Protein AF-A0AAD8GXB0-F1 (afdb_monomer)

Sequence (142 aa):
MDYQAPPTPALTQIESSLTPPTNSERTMQNSINLSLEESSQRVLLLSIIRQFYGILMAFPGATLDQSEFIMHVPDKSESRDYFNSVRLQSKQRRIIDELSNMEKDYPEHMESLELAKSYVEQGTNREDVLSIVESVWRSCKV

Foldseek 3Di:
DDDDDDDDPPPPPPPPPPPPQDPVSVVVVVVVVVVVVLVVVLVVLLVLLVVLLVLCVVCVPQDLDPPPPDDDPDDPVVVVSVVSNVSNNVSLVVNLVSLVVLCVVPVVLNVLSVVLNVCSSVSHDSVSNNVSSVVSVVVPPD

Secondary structure (DSSP, 8-state):
----PPPPPP---------PPPHHHHHHHHHHHHHHHHHHHHHHHHHHHHHHHHHHHH-TT----TT--------HHHHHHHHHHHHHHHHHHHHHHHHHHHHHH-GGGHHHHHHHHHHHHHT--HHHHHHHHHHHHHHT--

Mean predicted aligned error: 13.94 Å

Solvent-accessible surface area (backbone atoms only — not comparable to full-atom values): 8538 Å² total; per-residue (Å²): 138,82,85,79,76,80,82,78,79,78,78,77,76,77,75,72,75,83,66,74,72,49,74,66,54,50,52,53,52,50,54,52,50,51,54,50,50,53,53,49,51,52,56,48,50,58,50,49,53,52,52,41,54,51,48,48,72,76,36,83,79,61,60,81,67,80,80,78,77,70,93,64,91,55,59,83,70,52,43,52,55,50,54,48,26,55,53,42,48,55,41,48,51,50,51,44,53,53,43,55,48,48,34,71,78,39,59,95,45,33,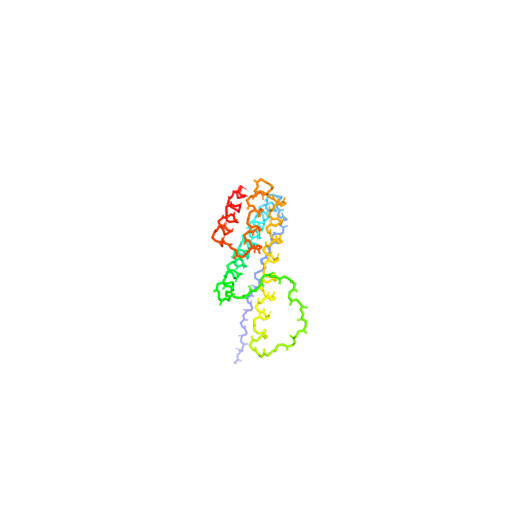71,58,42,51,53,34,40,53,29,55,72,70,72,43,64,64,67,56,37,52,49,48,56,53,47,53,61,57,71,69,69,122

Structure (mmCIF, N/CA/C/O backbone):
data_AF-A0AAD8GXB0-F1
#
_entry.id   AF-A0AAD8GXB0-F1
#
loop_
_atom_site.group_PDB
_atom_site.id
_atom_site.type_symbol
_atom_site.label_atom_id
_atom_site.label_alt_id
_atom_site.label_comp_id
_atom_site.label_asym_id
_atom_site.label_entity_id
_atom_site.label_seq_id
_atom_site.pdbx_PDB_ins_code
_atom_site.Cartn_x
_atom_site.Cartn_y
_atom_site.Cartn_z
_atom_site.occupancy
_atom_site.B_iso_or_equiv
_atom_site.auth_seq_id
_atom_site.auth_comp_id
_atom_site.auth_asym_id
_atom_site.auth_atom_id
_atom_site.pdbx_PDB_model_num
ATOM 1 N N . MET A 1 1 ? -30.562 -69.465 -17.762 1.00 47.97 1 MET A N 1
ATOM 2 C CA . MET A 1 1 ? -30.575 -68.076 -17.241 1.00 47.97 1 MET A CA 1
ATOM 3 C C . MET A 1 1 ? -29.116 -67.697 -17.104 1.00 47.97 1 MET A C 1
ATOM 5 O O . MET A 1 1 ? -28.538 -67.802 -16.029 1.00 47.97 1 MET A O 1
ATOM 9 N N . ASP A 1 2 ? -28.505 -67.407 -18.244 1.00 42.34 2 ASP A N 1
ATOM 10 C CA . ASP A 1 2 ? -27.069 -67.226 -18.394 1.00 42.34 2 ASP A CA 1
ATOM 11 C C . ASP A 1 2 ? -26.758 -65.745 -18.190 1.00 42.34 2 ASP A C 1
ATOM 13 O O . ASP A 1 2 ? -27.140 -64.896 -18.995 1.00 42.34 2 ASP A O 1
ATOM 17 N N . TYR A 1 3 ? -26.138 -65.422 -17.055 1.00 52.12 3 TYR A N 1
ATOM 18 C CA . TYR A 1 3 ? -25.704 -64.065 -16.741 1.00 52.12 3 TYR A CA 1
ATOM 19 C C . TYR A 1 3 ? -24.408 -63.765 -17.497 1.00 52.12 3 TYR A C 1
ATOM 21 O O . TYR A 1 3 ? -23.320 -64.166 -17.088 1.00 52.12 3 TYR A O 1
ATOM 29 N N . GLN A 1 4 ? -24.535 -63.053 -18.613 1.00 44.31 4 GLN A N 1
ATOM 30 C CA . GLN A 1 4 ? -23.412 -62.509 -19.365 1.00 44.31 4 GLN A CA 1
ATOM 31 C C . GLN A 1 4 ? -22.982 -61.182 -18.724 1.00 44.31 4 GLN A C 1
ATOM 33 O O . GLN A 1 4 ? -23.720 -60.198 -18.753 1.00 44.31 4 GLN A O 1
ATOM 38 N N . ALA A 1 5 ? -21.804 -61.167 -18.096 1.00 56.66 5 ALA A N 1
ATOM 39 C CA . ALA A 1 5 ? -21.200 -59.945 -17.573 1.00 56.66 5 ALA A CA 1
ATOM 40 C C . ALA A 1 5 ? -20.797 -59.014 -18.738 1.00 56.66 5 ALA A C 1
ATOM 42 O O . ALA A 1 5 ? -20.296 -59.504 -19.755 1.00 56.66 5 ALA A O 1
ATOM 43 N N . PRO A 1 6 ? -21.009 -57.690 -18.629 1.00 60.62 6 PRO A N 1
ATOM 44 C CA . PRO A 1 6 ? -20.634 -56.756 -19.684 1.00 60.62 6 PRO A CA 1
ATOM 45 C C . PRO A 1 6 ? -19.103 -56.686 -19.840 1.00 60.62 6 PRO A C 1
ATOM 47 O O . PRO A 1 6 ? -18.387 -56.756 -18.838 1.00 60.62 6 PRO A O 1
ATOM 50 N N . PRO A 1 7 ? -18.581 -56.530 -21.071 1.00 55.03 7 PRO A N 1
ATOM 51 C CA . PRO A 1 7 ? -17.151 -56.383 -21.296 1.00 55.03 7 PRO A CA 1
ATOM 52 C C . PRO A 1 7 ? -16.655 -55.070 -20.682 1.00 55.03 7 PRO A C 1
ATOM 54 O O . PRO A 1 7 ? -17.183 -53.992 -20.958 1.00 55.03 7 PRO A O 1
ATOM 57 N N . THR A 1 8 ? -15.627 -55.175 -19.844 1.00 53.34 8 THR A N 1
ATOM 58 C CA . THR A 1 8 ? -14.886 -54.047 -19.278 1.00 53.34 8 THR A CA 1
ATOM 59 C C . THR A 1 8 ? -14.374 -53.160 -20.419 1.00 53.34 8 THR A C 1
ATOM 61 O O . THR A 1 8 ? -13.694 -53.679 -21.308 1.00 53.34 8 THR A O 1
ATOM 64 N N . PRO A 1 9 ? -14.659 -51.845 -20.443 1.00 46.66 9 PRO A N 1
ATOM 65 C CA . PRO A 1 9 ? -14.035 -50.967 -21.419 1.00 46.66 9 PRO A CA 1
ATOM 66 C C . PRO A 1 9 ? -12.526 -50.976 -21.170 1.00 46.66 9 PRO A C 1
ATOM 68 O O . PRO A 1 9 ? -12.066 -50.732 -20.052 1.00 46.66 9 PRO A O 1
ATOM 71 N N . ALA A 1 10 ? -11.768 -51.306 -22.215 1.00 47.75 10 ALA A N 1
ATOM 72 C CA . ALA A 1 10 ? -10.324 -51.177 -22.218 1.00 47.75 10 ALA A CA 1
ATOM 73 C C . ALA A 1 10 ? -9.977 -49.743 -21.803 1.00 47.75 10 ALA A C 1
ATOM 75 O O . ALA A 1 10 ? -10.386 -48.786 -22.459 1.00 47.75 10 ALA A O 1
ATOM 76 N N . LEU A 1 11 ? -9.259 -49.609 -20.687 1.00 42.06 11 LEU A N 1
ATOM 77 C CA . LEU A 1 11 ? -8.556 -48.389 -20.322 1.00 42.06 11 LEU A CA 1
ATOM 78 C C . LEU A 1 11 ? -7.687 -48.012 -21.517 1.00 42.06 11 LEU A C 1
ATOM 80 O O . LEU A 1 11 ? -6.660 -48.642 -21.766 1.00 42.06 11 LEU A O 1
ATOM 84 N N . THR A 1 12 ? -8.132 -47.013 -22.274 1.00 42.28 12 THR A N 1
ATOM 85 C CA . THR A 1 12 ? -7.315 -46.317 -23.253 1.00 42.28 12 THR A CA 1
ATOM 86 C C . THR A 1 12 ? -6.102 -45.811 -22.487 1.00 42.28 12 THR A C 1
ATOM 88 O O . THR A 1 12 ? -6.192 -44.837 -21.739 1.00 42.28 12 THR A O 1
ATOM 91 N N . GLN A 1 13 ? -4.984 -46.529 -22.597 1.00 42.91 13 GLN A N 1
ATOM 92 C CA . GLN A 1 13 ? -3.691 -46.004 -22.211 1.00 42.91 13 GLN A CA 1
ATOM 93 C C . GLN A 1 13 ? -3.472 -44.789 -23.100 1.00 42.91 13 GLN A C 1
ATOM 95 O O . GLN A 1 13 ? -3.118 -44.899 -24.270 1.00 42.91 13 GLN A O 1
ATOM 100 N N . ILE A 1 14 ? -3.754 -43.615 -22.545 1.00 47.19 14 ILE A N 1
ATOM 101 C CA . ILE A 1 14 ? -3.140 -42.388 -23.008 1.00 47.19 14 ILE A CA 1
ATOM 102 C C . ILE A 1 14 ? -1.671 -42.582 -22.645 1.00 47.19 14 ILE A C 1
ATOM 104 O O . ILE A 1 14 ? -1.243 -42.281 -21.532 1.00 47.19 14 ILE A O 1
ATOM 108 N N . GLU A 1 15 ? -0.921 -43.199 -23.555 1.00 38.62 15 GLU A N 1
ATOM 109 C CA . GLU A 1 15 ? 0.519 -43.044 -23.608 1.00 38.62 15 GLU A CA 1
ATOM 110 C C . GLU A 1 15 ? 0.757 -41.548 -23.804 1.00 38.62 15 GLU A C 1
ATOM 112 O O . GLU A 1 15 ? 0.779 -41.019 -24.915 1.00 38.62 15 GLU A O 1
ATOM 117 N N . SER A 1 16 ? 0.852 -40.840 -22.680 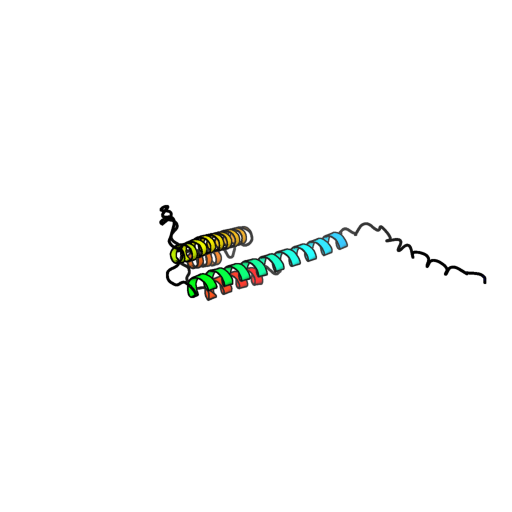1.00 41.44 16 SER A N 1
ATOM 118 C CA . SER A 1 16 ? 1.516 -39.555 -22.607 1.00 41.44 16 SER A CA 1
ATOM 119 C C . SER A 1 16 ? 2.923 -39.793 -23.120 1.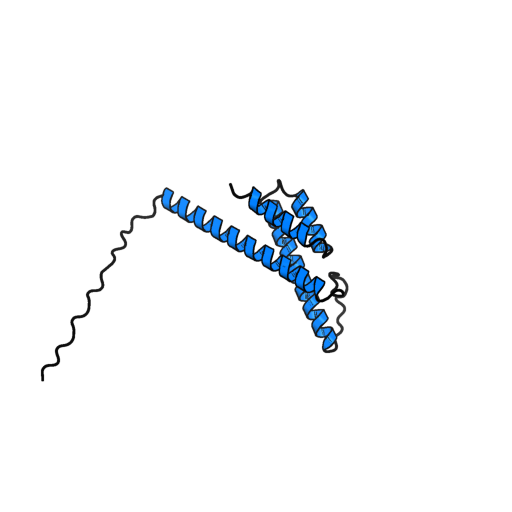00 41.44 16 SER A C 1
ATOM 121 O O . SER A 1 16 ? 3.792 -40.275 -22.395 1.00 41.44 16 SER A O 1
ATOM 123 N N . SER A 1 17 ? 3.105 -39.513 -24.406 1.00 39.28 17 SER A N 1
ATOM 124 C CA . SER A 1 17 ? 4.392 -39.382 -25.059 1.00 39.28 17 SER A CA 1
ATOM 125 C C . SER A 1 17 ? 5.246 -38.467 -24.183 1.00 39.28 17 SER A C 1
ATOM 127 O O . SER A 1 17 ? 5.048 -37.254 -24.151 1.00 39.28 17 SER A O 1
ATOM 129 N N . LEU A 1 18 ? 6.146 -39.068 -23.399 1.00 48.12 18 LEU A N 1
ATOM 130 C CA . LEU A 1 18 ? 7.158 -38.390 -22.595 1.00 48.12 18 LEU A CA 1
ATOM 131 C C . LEU A 1 18 ? 8.208 -37.803 -23.544 1.00 48.12 18 LEU A C 1
ATOM 133 O O . LEU A 1 18 ? 9.354 -38.241 -23.595 1.00 48.12 18 LEU A O 1
ATOM 137 N N . THR A 1 19 ? 7.822 -36.797 -24.320 1.00 53.62 19 THR A N 1
ATOM 138 C CA . THR A 1 19 ? 8.789 -35.821 -24.806 1.00 53.62 19 THR A CA 1
ATOM 139 C C . THR A 1 19 ? 9.006 -34.836 -23.662 1.00 53.62 19 THR A C 1
ATOM 141 O O . THR A 1 19 ? 8.048 -34.168 -23.263 1.00 53.62 19 THR A O 1
ATOM 144 N N . PRO A 1 20 ? 10.213 -34.764 -23.066 1.00 52.88 20 PRO A N 1
ATOM 145 C CA . PRO A 1 20 ? 10.499 -33.726 -22.089 1.00 52.88 20 PRO A CA 1
ATOM 146 C C . PRO A 1 20 ? 10.213 -32.373 -22.749 1.00 52.88 20 PRO A C 1
ATOM 148 O O . PRO A 1 20 ? 10.610 -32.195 -23.905 1.00 52.88 20 PRO A O 1
ATOM 151 N N . PRO A 1 21 ? 9.526 -31.445 -22.056 1.00 50.31 21 PRO A N 1
ATOM 152 C CA . PRO A 1 21 ? 9.225 -30.143 -22.622 1.00 50.31 21 PRO A CA 1
ATOM 153 C C . PRO A 1 21 ? 10.532 -29.535 -23.113 1.00 50.31 21 PRO A C 1
ATOM 155 O O . PRO A 1 21 ? 11.530 -29.475 -22.381 1.00 50.31 21 PRO A O 1
ATOM 158 N N . THR A 1 22 ? 10.536 -29.154 -24.383 1.00 57.91 22 THR A N 1
ATOM 159 C CA . THR A 1 22 ? 11.659 -28.456 -25.000 1.00 57.91 22 THR A CA 1
ATOM 160 C C . THR A 1 22 ? 11.983 -27.213 -24.170 1.00 57.91 22 THR A C 1
ATOM 162 O O . THR A 1 22 ? 11.120 -26.672 -23.474 1.00 57.91 22 THR A O 1
ATOM 165 N N . ASN A 1 23 ? 13.228 -26.724 -24.212 1.00 55.50 23 ASN A N 1
ATOM 166 C CA . ASN A 1 23 ? 13.597 -25.515 -23.460 1.00 55.50 23 ASN A CA 1
ATOM 167 C C . ASN A 1 23 ? 12.632 -24.342 -23.732 1.00 55.50 23 ASN A C 1
ATOM 169 O O . ASN A 1 23 ? 12.358 -23.569 -22.823 1.00 55.50 23 ASN A O 1
ATOM 173 N N . SER A 1 24 ? 12.051 -24.254 -24.934 1.00 51.97 24 SER A N 1
ATOM 174 C CA . SER A 1 24 ? 11.013 -23.273 -25.273 1.00 51.97 24 SER A CA 1
ATOM 175 C C . SER A 1 24 ? 9.687 -23.484 -24.532 1.00 51.97 24 SER A C 1
ATOM 177 O O . SER A 1 24 ? 9.120 -22.510 -24.044 1.00 51.97 24 SER A O 1
ATOM 179 N N . GLU A 1 25 ? 9.204 -24.721 -24.391 1.00 56.94 25 GLU A N 1
ATOM 180 C CA . GLU A 1 25 ? 7.984 -25.025 -23.623 1.00 56.94 25 GLU A CA 1
ATOM 181 C C . GLU A 1 25 ? 8.181 -24.776 -22.126 1.00 56.94 25 GLU A C 1
ATOM 183 O O . GLU A 1 25 ? 7.289 -24.243 -21.468 1.00 56.94 25 GLU A O 1
ATOM 188 N N . ARG A 1 26 ? 9.373 -25.078 -21.595 1.00 58.28 26 ARG A N 1
ATOM 189 C CA . ARG A 1 26 ? 9.722 -24.778 -20.199 1.00 58.28 26 ARG A CA 1
ATOM 190 C C . ARG A 1 26 ? 9.781 -23.266 -19.944 1.00 58.28 26 ARG A C 1
ATOM 192 O O . ARG A 1 26 ? 9.276 -22.804 -18.925 1.00 58.28 26 ARG A O 1
ATOM 199 N N . THR A 1 27 ? 10.329 -22.487 -20.879 1.00 60.06 27 THR A N 1
ATOM 200 C CA . THR A 1 27 ? 10.344 -21.016 -20.791 1.00 60.06 27 THR A CA 1
ATOM 201 C C . THR A 1 27 ? 8.937 -20.423 -20.867 1.00 60.06 27 THR A C 1
ATOM 203 O O . THR A 1 27 ? 8.621 -19.538 -20.077 1.00 60.06 27 THR A O 1
ATOM 206 N N . MET A 1 28 ? 8.068 -20.934 -21.750 1.00 59.53 28 MET A N 1
ATOM 207 C CA . MET A 1 28 ? 6.671 -20.481 -21.828 1.00 59.53 28 MET A CA 1
ATOM 208 C C . MET A 1 28 ? 5.853 -20.859 -20.586 1.00 59.53 28 MET A C 1
ATOM 210 O O . MET A 1 28 ? 5.054 -20.061 -20.111 1.00 59.53 28 MET A O 1
ATOM 214 N N . GLN A 1 29 ? 6.050 -22.050 -20.017 1.00 59.22 29 GLN A N 1
ATOM 215 C CA . GLN A 1 29 ? 5.380 -22.426 -18.766 1.00 59.22 29 GLN A CA 1
ATOM 216 C C . GLN A 1 29 ? 5.841 -21.560 -17.589 1.00 59.22 29 GLN A C 1
ATOM 218 O O . GLN A 1 29 ? 5.016 -21.141 -16.779 1.00 59.22 29 GLN A O 1
ATOM 223 N N . ASN A 1 30 ? 7.135 -21.245 -17.503 1.00 55.69 30 ASN A N 1
ATOM 224 C CA . ASN A 1 30 ? 7.660 -20.379 -16.448 1.00 55.69 30 ASN A CA 1
ATOM 225 C C . ASN A 1 30 ? 7.128 -18.942 -16.559 1.00 55.69 30 ASN A C 1
ATOM 227 O O . ASN A 1 30 ? 6.764 -18.368 -15.536 1.00 55.69 30 ASN A O 1
ATOM 231 N N . SER A 1 31 ? 7.015 -18.381 -17.768 1.00 58.78 31 SER A N 1
ATOM 232 C CA . SER A 1 31 ? 6.453 -17.035 -17.956 1.00 58.78 31 SER A CA 1
ATOM 233 C C . SER A 1 31 ? 4.955 -16.965 -17.639 1.00 58.78 31 SER A C 1
ATOM 235 O O . SER A 1 31 ? 4.502 -15.992 -17.037 1.00 58.78 31 SER A O 1
ATOM 237 N N . ILE A 1 32 ? 4.187 -18.011 -17.963 1.00 61.19 32 ILE A N 1
ATOM 238 C CA . ILE A 1 32 ? 2.764 -18.105 -17.594 1.00 61.19 32 ILE A CA 1
ATOM 239 C C . ILE A 1 32 ? 2.598 -18.202 -16.070 1.00 61.19 32 ILE A C 1
ATOM 241 O O . ILE A 1 32 ? 1.732 -17.533 -15.507 1.00 61.19 32 ILE A O 1
ATOM 245 N N . ASN A 1 33 ? 3.434 -18.998 -15.394 1.00 59.03 33 ASN A N 1
ATOM 246 C CA . ASN A 1 33 ? 3.385 -19.143 -13.937 1.00 59.03 33 ASN A CA 1
ATOM 247 C C . ASN A 1 33 ? 3.770 -17.846 -13.207 1.00 59.03 33 ASN A C 1
ATOM 249 O O . ASN A 1 33 ? 3.054 -17.449 -12.290 1.00 59.03 33 ASN A O 1
ATOM 253 N N . LEU A 1 34 ? 4.824 -17.151 -13.656 1.00 58.53 34 LEU A N 1
ATOM 254 C CA . LEU A 1 34 ? 5.218 -15.834 -13.131 1.00 58.53 34 LEU A CA 1
ATOM 255 C C . LEU A 1 34 ? 4.074 -14.816 -13.264 1.00 58.53 34 LEU A C 1
ATOM 257 O O . LEU A 1 34 ? 3.678 -14.191 -12.283 1.00 58.53 34 LEU A O 1
ATOM 261 N N . SER A 1 35 ? 3.456 -14.738 -14.446 1.00 69.06 35 SER A N 1
ATOM 262 C CA . SER A 1 35 ? 2.341 -13.817 -14.701 1.00 69.06 35 SER A CA 1
ATOM 263 C C . SER A 1 35 ? 1.111 -14.095 -13.820 1.00 69.06 35 SER A C 1
ATOM 265 O O . SER A 1 35 ? 0.401 -13.170 -13.408 1.00 69.06 35 SER A O 1
ATOM 267 N N . LEU A 1 36 ? 0.844 -15.368 -13.507 1.00 69.31 36 LEU A N 1
ATOM 268 C CA . LEU A 1 36 ? -0.264 -15.765 -12.637 1.00 69.31 36 LEU A CA 1
ATOM 269 C C . LEU A 1 36 ? 0.009 -15.424 -11.166 1.00 69.31 36 LEU A C 1
ATOM 271 O O . LEU A 1 36 ? -0.904 -14.987 -10.455 1.00 69.31 36 LEU A O 1
ATOM 275 N N . GLU A 1 37 ? 1.247 -15.613 -10.713 1.00 73.75 37 GLU A N 1
ATOM 276 C CA . GLU A 1 37 ? 1.664 -15.314 -9.344 1.00 73.75 37 GLU A CA 1
ATOM 277 C C . GLU A 1 37 ? 1.610 -13.807 -9.071 1.00 73.75 37 GLU A C 1
ATOM 279 O O . GLU A 1 37 ? 0.951 -13.383 -8.120 1.00 73.75 37 GLU A O 1
ATOM 284 N N . GLU A 1 38 ? 2.160 -12.991 -9.971 1.00 72.31 38 GLU A N 1
ATOM 285 C CA . GLU A 1 38 ? 2.095 -11.525 -9.902 1.00 72.31 38 GLU A CA 1
ATOM 286 C C . GLU A 1 38 ? 0.651 -11.014 -9.923 1.00 72.31 38 GLU A C 1
ATOM 288 O O . GLU A 1 38 ? 0.270 -10.130 -9.151 1.00 72.31 38 GLU A O 1
ATOM 293 N N . SER A 1 39 ? -0.200 -11.598 -10.776 1.00 79.62 39 SER A N 1
ATOM 294 C CA . SER A 1 39 ? -1.622 -11.251 -10.812 1.00 79.62 39 SER A CA 1
ATOM 295 C C . SER A 1 39 ? -2.316 -11.586 -9.489 1.00 79.62 39 SER A C 1
ATOM 297 O O . SER A 1 39 ? -3.179 -10.832 -9.033 1.00 79.62 39 SER A O 1
ATOM 299 N N . SER A 1 40 ? -1.948 -12.702 -8.860 1.00 83.56 40 SER A N 1
ATOM 300 C CA . SER A 1 40 ? -2.508 -13.126 -7.574 1.00 83.56 40 SER A CA 1
ATOM 301 C C . SER A 1 40 ? -2.031 -12.229 -6.430 1.00 83.56 40 SER A C 1
ATOM 303 O O . SER A 1 40 ? -2.849 -11.791 -5.616 1.00 83.56 40 SER A O 1
ATOM 305 N N . GLN A 1 41 ? -0.741 -11.886 -6.404 1.00 84.56 41 GLN A N 1
ATOM 306 C CA . GLN A 1 41 ? -0.152 -10.956 -5.437 1.00 84.56 41 GLN A CA 1
ATOM 307 C C . GLN A 1 41 ? -0.775 -9.559 -5.553 1.00 84.56 41 GLN A C 1
ATOM 309 O O . GLN A 1 41 ? -1.201 -8.990 -4.546 1.00 84.56 41 GLN A O 1
ATOM 314 N N . ARG A 1 42 ? -0.964 -9.049 -6.777 1.00 86.38 42 ARG A N 1
ATOM 315 C CA . ARG A 1 42 ? -1.655 -7.775 -7.024 1.00 86.38 42 ARG A CA 1
ATOM 316 C C . ARG A 1 42 ? -3.072 -7.768 -6.455 1.00 86.38 42 ARG A C 1
ATOM 318 O O . ARG A 1 42 ? -3.458 -6.836 -5.747 1.00 86.38 42 ARG A O 1
ATOM 325 N N . VAL A 1 43 ? -3.873 -8.789 -6.771 1.00 89.62 43 VAL A N 1
ATOM 326 C CA . VAL A 1 43 ? -5.257 -8.888 -6.270 1.00 89.62 43 VAL A CA 1
ATOM 327 C C . VAL A 1 43 ? -5.271 -8.953 -4.743 1.00 89.62 43 VAL A C 1
ATOM 329 O O . VAL A 1 43 ? -6.106 -8.304 -4.105 1.00 89.62 43 VAL A O 1
ATOM 332 N N . LEU A 1 44 ? -4.329 -9.690 -4.155 1.00 91.00 44 LEU A N 1
ATOM 333 C CA . LEU A 1 44 ? -4.190 -9.820 -2.712 1.00 91.00 44 LEU A CA 1
ATOM 334 C C . LEU A 1 44 ? -3.844 -8.484 -2.045 1.00 91.00 44 LEU A C 1
ATOM 336 O O . LEU A 1 44 ? -4.554 -8.094 -1.115 1.00 91.00 44 LEU A O 1
ATOM 340 N N . LEU A 1 45 ? -2.834 -7.754 -2.530 1.00 92.56 45 LEU A N 1
ATOM 341 C CA . LEU A 1 45 ? -2.450 -6.465 -1.946 1.00 92.56 45 LEU A CA 1
ATOM 342 C C . LEU A 1 45 ? -3.594 -5.453 -2.039 1.00 92.56 45 LEU A C 1
ATOM 344 O O . LEU A 1 45 ? -3.983 -4.862 -1.030 1.00 92.56 45 LEU A O 1
ATOM 348 N N . LEU A 1 46 ? -4.213 -5.314 -3.215 1.00 93.31 46 LEU A N 1
ATOM 349 C CA . LEU A 1 46 ? -5.348 -4.404 -3.399 1.00 93.31 46 LEU A CA 1
ATOM 350 C C . LEU A 1 46 ? -6.535 -4.773 -2.493 1.00 93.31 46 LEU A C 1
ATOM 352 O O . LEU A 1 46 ? -7.251 -3.895 -2.009 1.00 93.31 46 LEU A O 1
ATOM 356 N N . SER A 1 47 ? -6.758 -6.066 -2.242 1.00 94.50 47 SER A N 1
ATOM 357 C CA . SER A 1 47 ? -7.779 -6.535 -1.300 1.00 94.50 47 SER A CA 1
ATOM 358 C C . SER A 1 47 ? -7.442 -6.150 0.144 1.00 94.50 47 SER A C 1
ATOM 360 O O . SER A 1 47 ? -8.306 -5.647 0.867 1.00 94.50 47 SER A O 1
ATOM 362 N N . ILE A 1 48 ? -6.184 -6.313 0.565 1.00 94.06 48 ILE A N 1
ATOM 363 C CA . ILE A 1 48 ? -5.730 -5.949 1.915 1.00 94.06 48 ILE A CA 1
ATOM 364 C C . ILE A 1 48 ? -5.842 -4.437 2.136 1.00 94.06 48 ILE A C 1
ATOM 366 O O . ILE A 1 48 ? -6.396 -4.036 3.161 1.00 94.06 48 ILE A O 1
ATOM 370 N N . ILE A 1 49 ? -5.415 -3.616 1.168 1.00 93.94 49 ILE A N 1
ATOM 371 C CA . ILE A 1 49 ? -5.536 -2.149 1.212 1.00 93.94 49 ILE A CA 1
ATOM 372 C C . ILE A 1 49 ? -7.002 -1.747 1.400 1.00 93.94 49 ILE A C 1
ATOM 374 O O . ILE A 1 49 ? -7.340 -1.024 2.337 1.00 93.94 49 ILE A O 1
ATOM 378 N N . ARG A 1 50 ? -7.915 -2.275 0.574 1.00 93.19 50 ARG A N 1
ATOM 379 C CA . ARG A 1 50 ? -9.350 -1.962 0.694 1.00 93.19 50 ARG A CA 1
ATOM 380 C C . ARG A 1 50 ? -9.924 -2.361 2.050 1.00 93.19 50 ARG A C 1
ATOM 382 O O . ARG A 1 50 ? -10.704 -1.605 2.623 1.00 93.19 50 ARG A O 1
ATOM 389 N N . GLN A 1 51 ? -9.541 -3.522 2.581 1.00 92.06 51 GLN A N 1
ATOM 390 C CA . GLN A 1 51 ? -9.996 -3.963 3.900 1.00 92.06 51 GLN A CA 1
ATOM 391 C C . GLN A 1 51 ? -9.451 -3.086 5.029 1.00 92.06 51 GLN A C 1
ATOM 393 O O . GLN A 1 51 ? -10.187 -2.810 5.970 1.00 92.06 51 GLN A O 1
ATOM 398 N N . PHE A 1 52 ? -8.188 -2.666 4.955 1.00 92.56 52 PHE A N 1
ATOM 399 C CA . PHE A 1 52 ? -7.569 -1.776 5.937 1.00 92.56 52 PHE A CA 1
ATOM 400 C C . PHE A 1 52 ? -8.331 -0.450 6.037 1.00 92.56 52 PHE A C 1
ATOM 402 O O . PHE A 1 52 ? -8.856 -0.120 7.100 1.00 92.56 52 PHE A O 1
ATOM 409 N N . TYR A 1 53 ? -8.514 0.240 4.910 1.00 91.12 53 TYR A N 1
ATOM 410 C C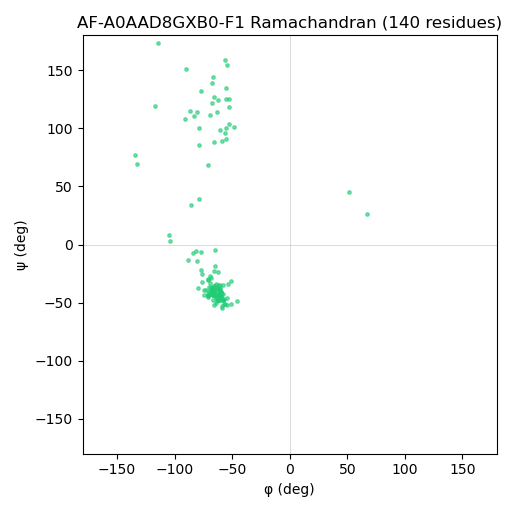A . TYR A 1 53 ? -9.263 1.497 4.884 1.00 91.12 53 TYR A CA 1
ATOM 411 C C . TYR A 1 53 ? -10.761 1.314 5.161 1.00 91.12 53 TYR A C 1
ATOM 413 O O . TYR A 1 53 ? -11.400 2.207 5.710 1.00 91.12 53 TYR A O 1
ATOM 421 N N . GLY A 1 54 ? -11.334 0.154 4.829 1.00 89.25 54 GLY A N 1
ATOM 422 C CA . GLY A 1 54 ? -12.700 -0.192 5.221 1.00 89.25 54 GLY A CA 1
ATOM 423 C C . GLY A 1 54 ? -12.878 -0.258 6.741 1.00 89.25 54 GLY A C 1
ATOM 424 O O . GLY A 1 54 ? -13.896 0.200 7.252 1.00 89.25 54 GLY A O 1
ATOM 425 N N . ILE A 1 55 ? -11.880 -0.774 7.467 1.00 87.25 55 ILE A N 1
ATOM 426 C CA . ILE A 1 55 ? -11.891 -0.799 8.936 1.00 87.25 55 ILE A CA 1
ATOM 427 C C . ILE A 1 55 ? -11.698 0.621 9.490 1.00 87.25 55 ILE A C 1
ATOM 429 O O . ILE A 1 55 ? -12.480 1.015 10.349 1.00 87.25 55 ILE A O 1
ATOM 433 N N . LEU A 1 56 ? -10.750 1.411 8.965 1.00 86.25 56 LEU A N 1
ATOM 434 C CA . LEU A 1 56 ? -10.545 2.810 9.390 1.00 86.25 56 LEU A CA 1
ATOM 435 C C . LEU A 1 56 ? -11.822 3.651 9.283 1.00 86.25 56 LEU A C 1
ATOM 437 O O . LEU A 1 56 ? -12.189 4.359 10.215 1.00 86.25 56 LEU A O 1
ATOM 441 N N . MET A 1 57 ? -12.533 3.546 8.159 1.00 84.56 57 MET A N 1
ATOM 442 C CA . MET A 1 57 ? -13.767 4.307 7.943 1.00 84.56 57 MET A CA 1
ATOM 443 C C . MET A 1 57 ? -14.935 3.814 8.806 1.00 84.56 57 MET A C 1
ATOM 445 O O . MET A 1 57 ? -15.806 4.604 9.162 1.00 84.56 57 MET A O 1
ATOM 449 N N . ALA A 1 58 ? -14.977 2.521 9.139 1.00 83.56 58 ALA A N 1
ATOM 450 C CA . ALA A 1 58 ? -16.006 1.960 10.013 1.00 83.56 58 ALA A CA 1
ATOM 451 C C . ALA A 1 58 ? -15.771 2.293 11.497 1.00 83.56 58 ALA A C 1
ATOM 453 O O . ALA A 1 58 ? -16.724 2.313 12.276 1.00 83.56 58 ALA A O 1
ATOM 454 N N . PHE A 1 59 ? -14.517 2.553 11.881 1.00 78.38 59 PHE A N 1
ATOM 455 C CA . PHE A 1 59 ? -14.096 2.795 13.258 1.00 78.38 59 PHE A CA 1
ATOM 456 C C . PHE A 1 59 ? -13.158 4.012 13.328 1.00 78.38 59 PHE A C 1
ATOM 458 O O . PHE A 1 59 ? -11.951 3.845 13.484 1.00 78.38 59 PHE A O 1
ATOM 465 N N . PRO A 1 60 ? -13.689 5.248 13.258 1.00 65.19 60 PRO A N 1
ATOM 466 C CA . PRO A 1 60 ? -12.884 6.475 13.226 1.00 65.19 60 PRO A CA 1
ATOM 467 C C . PRO A 1 60 ? -12.074 6.758 14.508 1.00 65.19 60 PRO A C 1
ATOM 469 O O . PRO A 1 60 ? -11.309 7.715 14.537 1.00 65.19 60 PRO A O 1
ATOM 472 N N . GLY A 1 61 ? -12.233 5.943 15.558 1.00 62.09 61 GLY A N 1
ATOM 473 C CA . GLY A 1 61 ? -11.416 5.969 16.778 1.00 62.09 61 GLY A CA 1
ATOM 474 C C . GLY A 1 61 ? -10.389 4.836 16.881 1.00 62.09 61 GLY A C 1
ATOM 475 O O . GLY A 1 61 ? -9.733 4.720 17.909 1.00 62.09 61 GLY A O 1
ATOM 476 N N . ALA A 1 62 ? -10.259 3.975 15.864 1.00 62.62 62 ALA A N 1
ATOM 477 C CA . ALA A 1 62 ? -9.244 2.928 15.863 1.00 62.62 62 ALA A CA 1
ATOM 478 C C . ALA A 1 62 ? -7.856 3.566 15.715 1.00 62.62 62 ALA A C 1
ATOM 480 O O . ALA A 1 62 ? -7.528 4.130 14.670 1.00 62.62 62 ALA A O 1
ATOM 481 N N . THR A 1 63 ? -7.048 3.495 16.770 1.00 61.59 63 THR A N 1
ATOM 482 C CA . THR A 1 63 ? -5.703 4.064 16.782 1.00 61.59 63 THR A CA 1
ATOM 483 C C . THR A 1 63 ? -4.740 3.161 16.006 1.00 61.59 63 THR A C 1
ATOM 485 O O . THR A 1 63 ? -4.705 1.941 16.175 1.00 61.59 63 THR A O 1
ATOM 488 N N . LEU A 1 64 ? -3.953 3.773 15.115 1.00 64.25 64 LEU A N 1
ATOM 489 C CA . LEU A 1 64 ? -2.776 3.145 14.496 1.00 64.25 64 LEU A CA 1
ATOM 490 C C . LEU A 1 64 ? -1.550 3.217 15.421 1.00 64.25 64 LEU A C 1
ATOM 492 O O . LEU A 1 64 ? -0.505 2.647 15.116 1.00 64.25 64 LEU A O 1
ATOM 496 N N . ASP A 1 65 ? -1.687 3.915 16.549 1.00 59.59 65 ASP A N 1
ATOM 497 C CA . ASP A 1 65 ? -0.628 4.124 17.519 1.00 59.59 65 ASP A CA 1
ATOM 498 C C . ASP A 1 65 ? -0.259 2.801 18.208 1.00 59.59 65 ASP A C 1
ATOM 500 O O . ASP A 1 65 ? -1.092 2.114 18.801 1.00 59.59 65 ASP A O 1
ATOM 504 N N . GLN A 1 66 ? 1.010 2.412 18.090 1.00 51.50 66 GLN A N 1
ATOM 505 C CA . GLN A 1 66 ? 1.549 1.182 18.676 1.00 51.50 66 GLN A CA 1
ATOM 506 C C . GLN A 1 66 ? 1.796 1.316 20.189 1.00 51.50 66 GLN A C 1
ATOM 508 O O . GLN A 1 66 ? 2.148 0.329 20.838 1.00 51.50 66 GLN A O 1
ATOM 513 N N . SER A 1 67 ? 1.639 2.518 20.753 1.00 50.03 67 SER A N 1
ATOM 514 C CA . SER A 1 67 ? 2.058 2.839 22.120 1.00 50.03 67 SER A CA 1
ATOM 515 C C . SER A 1 67 ? 1.015 2.564 23.218 1.00 50.03 67 SER A C 1
ATOM 517 O O . SER A 1 67 ? 1.395 2.449 24.383 1.00 50.03 67 SER A O 1
ATOM 519 N N . GLU A 1 68 ? -0.259 2.322 22.890 1.00 48.53 68 GLU A N 1
ATOM 520 C CA . GLU A 1 68 ? -1.313 1.986 23.874 1.00 48.53 68 GLU A CA 1
ATOM 521 C C . GLU A 1 68 ? -1.391 0.482 24.220 1.00 48.53 68 GLU A C 1
ATOM 523 O O . GLU A 1 68 ? -2.451 -0.068 24.512 1.00 48.53 68 GLU A O 1
ATOM 528 N N . PHE A 1 69 ? -0.252 -0.216 24.247 1.00 48.34 69 PHE A N 1
ATOM 529 C CA . PHE A 1 69 ? -0.156 -1.625 24.664 1.00 48.34 69 PHE A CA 1
ATOM 530 C C . PHE A 1 69 ? -0.174 -1.796 26.200 1.00 48.34 69 PHE A C 1
ATOM 532 O O . PHE A 1 69 ? 0.558 -2.613 26.763 1.00 48.34 69 PHE A O 1
ATOM 539 N N . ILE A 1 70 ? -0.986 -1.016 26.920 1.00 47.25 70 ILE A N 1
ATOM 540 C CA . ILE A 1 70 ? -1.148 -1.181 28.370 1.00 47.25 70 ILE A CA 1
ATOM 541 C C . ILE A 1 70 ? -2.237 -2.229 28.611 1.00 47.25 70 ILE A C 1
ATOM 543 O O . ILE A 1 70 ? -3.398 -2.035 28.266 1.00 47.25 70 ILE A O 1
ATOM 547 N N . MET A 1 71 ? -1.833 -3.359 29.202 1.00 45.78 71 MET A N 1
ATOM 548 C CA . MET A 1 71 ? -2.699 -4.463 29.627 1.00 45.78 71 MET A CA 1
ATOM 549 C C . MET A 1 71 ? -3.809 -3.986 30.577 1.00 45.78 71 MET A C 1
ATOM 551 O O . MET A 1 71 ? -3.660 -4.039 31.797 1.00 45.78 71 MET A O 1
ATOM 555 N N . HIS A 1 72 ? -4.958 -3.612 30.032 1.00 50.34 72 HIS A N 1
ATOM 556 C CA . HIS A 1 72 ? -6.224 -3.696 30.745 1.00 50.34 72 HIS A CA 1
ATOM 557 C C . HIS A 1 72 ? -7.122 -4.671 29.997 1.00 50.34 72 HIS A C 1
ATOM 559 O O . HIS A 1 72 ? -7.388 -4.501 28.813 1.00 50.34 72 HIS A O 1
ATOM 565 N N . VAL A 1 73 ? -7.511 -5.752 30.683 1.00 49.72 73 VAL A N 1
ATOM 566 C CA . VAL A 1 73 ? -8.485 -6.723 30.175 1.00 49.72 73 VAL A CA 1
ATOM 567 C C . VAL A 1 73 ? -9.80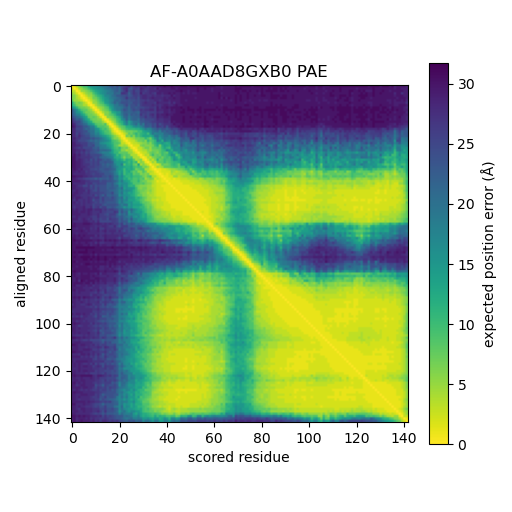4 -5.978 30.012 1.00 49.72 73 VAL A C 1
ATOM 569 O O . VAL A 1 73 ? -10.350 -5.544 31.030 1.00 49.72 73 VAL A O 1
ATOM 572 N N . PRO A 1 74 ? -10.297 -5.811 28.779 1.00 52.34 74 PRO A N 1
ATOM 573 C CA . PRO A 1 74 ? -11.343 -4.848 28.560 1.00 52.34 74 PRO A CA 1
ATOM 574 C C . PRO A 1 74 ? -12.743 -5.442 28.709 1.00 52.34 74 PRO A C 1
ATOM 576 O O . PRO A 1 74 ? -12.981 -6.626 28.438 1.00 52.34 74 PRO A O 1
ATOM 579 N N . ASP A 1 75 ? -13.680 -4.588 29.108 1.00 57.06 75 ASP A N 1
ATOM 580 C CA . ASP A 1 75 ? -15.118 -4.851 29.091 1.00 57.06 75 ASP A CA 1
ATOM 581 C C . ASP A 1 75 ? -15.565 -5.231 27.656 1.00 57.06 75 ASP A C 1
ATOM 583 O O . ASP A 1 75 ? -14.871 -4.965 26.671 1.00 57.06 75 ASP A O 1
ATOM 587 N N . LYS A 1 76 ? -16.705 -5.908 27.469 1.00 52.75 76 LYS A N 1
ATOM 588 C CA . LYS A 1 76 ? -17.021 -6.590 26.182 1.00 52.75 76 LYS A CA 1
ATOM 589 C C . LYS A 1 76 ? -16.935 -5.697 24.928 1.00 52.75 76 LYS A C 1
ATOM 591 O O . LYS A 1 76 ? -16.561 -6.199 23.864 1.00 52.75 76 LYS A O 1
ATOM 596 N N . SER A 1 77 ? -17.269 -4.408 25.033 1.00 53.41 77 SER A N 1
ATOM 597 C CA . SER A 1 77 ? -17.134 -3.411 23.954 1.00 53.41 77 SER A CA 1
ATOM 598 C C . SER A 1 77 ? -15.678 -3.100 23.613 1.00 53.41 77 SER A C 1
ATOM 600 O O . SER A 1 77 ? -15.299 -3.032 22.449 1.00 53.41 77 SER A O 1
ATOM 602 N N . GLU A 1 78 ? -14.863 -2.995 24.645 1.00 56.78 78 GLU A N 1
ATOM 603 C CA . GLU A 1 78 ? -13.466 -2.590 24.627 1.00 56.78 78 GLU A CA 1
ATOM 604 C C . GLU A 1 78 ? -12.593 -3.772 24.114 1.00 56.78 78 GLU A C 1
ATOM 606 O O . GLU A 1 78 ? -11.576 -3.570 23.453 1.00 56.78 78 GLU A O 1
ATOM 611 N N . SER A 1 79 ? -13.096 -5.019 24.204 1.00 66.06 79 SER A N 1
ATOM 612 C CA . SER A 1 79 ? -12.530 -6.163 23.464 1.00 66.06 79 SER A CA 1
ATOM 613 C C . SER A 1 79 ? -12.654 -6.019 21.944 1.00 66.06 79 SER A C 1
ATOM 615 O O . SER A 1 79 ? -11.727 -6.373 21.219 1.00 66.06 79 SER A O 1
ATOM 617 N N . ARG A 1 80 ? -13.773 -5.482 21.429 1.00 64.88 80 ARG A N 1
ATOM 618 C CA . ARG A 1 80 ? -14.008 -5.382 19.978 1.00 64.88 80 ARG A CA 1
ATOM 619 C C . ARG A 1 80 ? -13.100 -4.338 19.344 1.00 64.88 80 ARG A C 1
ATOM 621 O O . ARG A 1 80 ? -12.542 -4.592 18.278 1.00 64.88 80 ARG A O 1
ATOM 628 N N . ASP A 1 81 ? -12.945 -3.202 20.009 1.00 68.62 81 ASP A N 1
ATOM 629 C CA . ASP A 1 81 ? -12.065 -2.128 19.554 1.00 68.62 81 ASP A CA 1
ATOM 630 C C . ASP A 1 81 ? -10.595 -2.565 19.620 1.00 68.62 81 ASP A C 1
ATOM 632 O O . ASP A 1 81 ? -9.860 -2.351 18.656 1.00 68.62 81 ASP A O 1
ATOM 636 N N . TYR A 1 82 ? -10.211 -3.327 20.652 1.00 71.12 82 TYR A N 1
ATOM 637 C CA . TYR A 1 82 ? -8.907 -3.993 20.732 1.00 71.12 82 TYR A CA 1
ATOM 638 C C . TYR A 1 82 ? -8.669 -5.001 19.591 1.00 71.12 82 TYR A C 1
ATOM 640 O O . TYR A 1 82 ? -7.635 -4.978 18.925 1.00 71.12 82 TYR A O 1
ATOM 648 N N . PHE A 1 83 ? -9.629 -5.883 19.293 1.00 73.69 83 PHE A N 1
ATOM 649 C CA . PHE A 1 83 ? -9.490 -6.814 18.164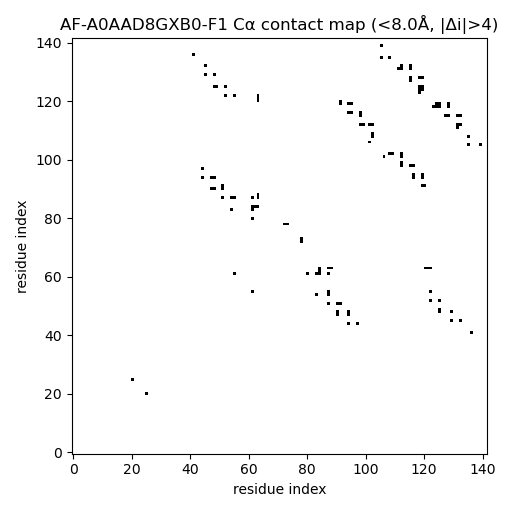 1.00 73.69 83 PHE A CA 1
ATOM 650 C C . PHE A 1 83 ? -9.373 -6.080 16.824 1.00 73.69 83 PHE A C 1
ATOM 652 O O . PHE A 1 83 ? -8.626 -6.510 15.938 1.00 73.69 83 PHE A O 1
ATOM 659 N N . ASN A 1 84 ? -10.106 -4.977 16.664 1.00 77.25 84 ASN A N 1
ATOM 660 C CA . ASN A 1 84 ? -10.043 -4.157 15.465 1.00 77.25 84 ASN A CA 1
ATOM 661 C C . ASN A 1 84 ? -8.699 -3.440 15.341 1.00 77.25 84 ASN A C 1
ATOM 663 O O . ASN A 1 84 ? -8.150 -3.469 14.244 1.00 77.25 84 ASN A O 1
ATOM 667 N N . SER A 1 85 ? -8.139 -2.880 16.418 1.00 78.94 85 SER A N 1
ATOM 668 C CA . SER A 1 85 ? -6.827 -2.219 16.389 1.00 78.94 85 SER A CA 1
ATOM 669 C C . SER A 1 85 ? -5.698 -3.203 16.068 1.00 78.94 85 SER A C 1
ATOM 671 O O . SER A 1 85 ? -4.905 -2.946 15.164 1.00 78.94 85 SER A O 1
ATOM 673 N N . VAL A 1 86 ? -5.688 -4.397 16.671 1.00 82.12 86 VAL A N 1
ATOM 674 C CA . VAL A 1 86 ? -4.709 -5.453 16.343 1.00 82.12 86 VAL A CA 1
ATOM 675 C C . VAL A 1 86 ? -4.825 -5.878 14.877 1.00 82.12 86 VAL A C 1
ATOM 677 O O . VAL A 1 86 ? -3.827 -6.011 14.164 1.00 82.12 86 VAL A O 1
ATOM 680 N N . ARG A 1 87 ? -6.055 -6.065 14.382 1.00 83.81 87 ARG A N 1
ATOM 681 C CA . ARG A 1 87 ? -6.309 -6.409 12.976 1.00 83.81 87 ARG A CA 1
ATOM 682 C C . ARG A 1 87 ? -5.900 -5.277 12.029 1.00 83.81 87 ARG A C 1
ATOM 684 O O . ARG A 1 87 ? -5.433 -5.562 10.925 1.00 83.81 87 ARG A O 1
ATOM 691 N N . LEU A 1 88 ? -6.085 -4.027 12.442 1.00 87.62 88 LEU A N 1
ATOM 692 C CA . LEU A 1 88 ? -5.705 -2.826 11.707 1.00 87.62 88 LEU A CA 1
ATOM 693 C C . LEU A 1 88 ? -4.182 -2.737 11.577 1.00 87.62 88 LEU A C 1
ATOM 695 O O . LEU A 1 88 ? -3.682 -2.677 10.457 1.00 87.62 88 LEU A O 1
ATOM 699 N N . GLN A 1 89 ? -3.458 -2.853 12.693 1.00 86.00 89 GLN A N 1
ATOM 700 C CA . GLN A 1 89 ? -1.993 -2.862 12.742 1.00 86.00 89 GLN A CA 1
ATOM 701 C C . GLN A 1 89 ? -1.407 -4.018 11.925 1.00 86.00 89 GLN A C 1
ATOM 703 O O . GLN A 1 89 ? -0.481 -3.828 11.138 1.00 86.00 89 GLN A O 1
ATOM 708 N N . SER A 1 90 ? -1.985 -5.218 12.042 1.00 89.50 90 SER A N 1
ATOM 709 C CA . SER A 1 90 ? -1.559 -6.379 11.252 1.00 89.50 90 SER A CA 1
ATOM 710 C C . SER A 1 90 ? -1.700 -6.134 9.745 1.00 89.50 90 SER A C 1
ATOM 712 O O . SER A 1 90 ? -0.808 -6.488 8.973 1.00 89.50 90 SER A O 1
ATOM 714 N N . LYS A 1 91 ? -2.795 -5.497 9.310 1.00 92.31 91 LYS A N 1
ATOM 715 C CA . LYS A 1 91 ? -2.995 -5.143 7.898 1.00 92.31 91 LYS A CA 1
ATOM 716 C C . LYS A 1 91 ? -2.075 -4.019 7.449 1.00 92.31 91 LYS A C 1
ATOM 718 O O . LYS A 1 91 ? -1.500 -4.144 6.376 1.00 92.31 91 LYS A O 1
ATOM 723 N N . GLN A 1 92 ? -1.927 -2.971 8.256 1.00 93.56 92 GLN A N 1
ATOM 724 C CA . GLN A 1 92 ? -1.030 -1.853 7.977 1.00 93.56 92 GLN A CA 1
ATOM 725 C C . GLN A 1 92 ? 0.390 -2.358 7.731 1.00 93.56 92 GLN A C 1
ATOM 727 O O . GLN A 1 92 ? 0.963 -2.091 6.678 1.00 93.56 92 GLN A O 1
ATOM 732 N N . ARG A 1 93 ? 0.910 -3.174 8.656 1.00 93.31 93 ARG A N 1
ATOM 733 C CA . ARG A 1 93 ? 2.242 -3.768 8.547 1.00 93.31 93 ARG A CA 1
ATOM 734 C C . ARG A 1 93 ? 2.398 -4.576 7.269 1.00 93.31 93 ARG A C 1
ATOM 736 O O . ARG A 1 93 ? 3.352 -4.373 6.535 1.00 93.31 93 ARG A O 1
ATOM 743 N N . ARG A 1 94 ? 1.419 -5.430 6.967 1.00 94.12 94 ARG A N 1
ATOM 744 C CA . ARG A 1 94 ? 1.448 -6.228 5.742 1.00 94.12 94 ARG A CA 1
ATOM 745 C C . ARG A 1 94 ? 1.468 -5.363 4.483 1.00 94.12 94 ARG A C 1
ATOM 747 O O . ARG A 1 94 ? 2.186 -5.693 3.556 1.00 94.12 94 ARG A O 1
ATOM 754 N N . ILE A 1 95 ? 0.701 -4.275 4.434 1.00 95.50 95 ILE A N 1
ATOM 755 C CA . ILE A 1 95 ? 0.728 -3.358 3.285 1.00 95.50 95 ILE A CA 1
ATOM 756 C C . ILE A 1 95 ? 2.116 -2.723 3.155 1.00 95.50 95 ILE A C 1
ATOM 758 O O . ILE A 1 95 ? 2.669 -2.720 2.062 1.00 95.50 95 ILE A O 1
ATOM 762 N N . ILE A 1 96 ? 2.690 -2.231 4.255 1.00 95.75 96 ILE A N 1
ATOM 763 C CA . ILE A 1 96 ? 4.023 -1.611 4.263 1.00 95.75 96 ILE A CA 1
ATOM 764 C C . ILE A 1 96 ? 5.103 -2.602 3.808 1.00 95.75 96 ILE A C 1
ATOM 766 O O . ILE A 1 96 ? 5.961 -2.233 3.007 1.00 95.75 96 ILE A O 1
ATOM 770 N N . ASP A 1 97 ? 5.046 -3.853 4.270 1.00 95.12 97 ASP A N 1
ATOM 771 C CA . ASP A 1 97 ? 5.995 -4.900 3.876 1.00 95.12 97 ASP A CA 1
ATOM 772 C C . ASP A 1 97 ? 5.916 -5.184 2.365 1.00 95.12 97 ASP A C 1
ATOM 774 O O . ASP A 1 97 ? 6.945 -5.261 1.696 1.00 95.12 97 ASP A O 1
ATOM 778 N N . GLU A 1 98 ? 4.705 -5.281 1.807 1.00 94.69 98 GLU A N 1
ATOM 779 C CA . GLU A 1 98 ? 4.496 -5.506 0.368 1.00 94.69 98 GLU A CA 1
ATOM 780 C C . GLU A 1 98 ? 4.959 -4.304 -0.469 1.00 94.69 98 GLU A C 1
ATOM 782 O O . GLU A 1 98 ? 5.663 -4.484 -1.459 1.00 94.69 98 GLU A O 1
ATOM 787 N N . LEU A 1 99 ? 4.652 -3.072 -0.045 1.00 95.06 99 LEU A N 1
ATOM 788 C CA . LEU A 1 99 ? 5.159 -1.860 -0.701 1.00 95.06 99 LEU A CA 1
ATOM 789 C C . LEU A 1 99 ? 6.693 -1.806 -0.675 1.00 95.06 99 LEU A C 1
ATOM 791 O O . LEU A 1 99 ? 7.314 -1.463 -1.674 1.00 95.06 99 LEU A O 1
ATOM 795 N N . SER A 1 100 ? 7.309 -2.214 0.436 1.00 94.81 100 SER A N 1
ATOM 796 C CA . SER A 1 100 ? 8.770 -2.271 0.571 1.00 94.81 100 SER A CA 1
ATOM 797 C C . SER A 1 100 ? 9.406 -3.363 -0.294 1.00 94.81 100 SER A C 1
ATOM 799 O O . SER A 1 100 ? 10.573 -3.257 -0.665 1.00 94.81 100 SER A O 1
ATOM 801 N N . ASN A 1 101 ? 8.679 -4.438 -0.601 1.00 92.88 101 ASN A N 1
ATOM 802 C CA . ASN A 1 101 ? 9.137 -5.436 -1.566 1.00 92.88 101 ASN A CA 1
ATOM 803 C C . ASN A 1 101 ? 9.023 -4.897 -2.994 1.00 92.88 101 ASN A C 1
ATOM 805 O O . ASN A 1 101 ? 9.995 -4.973 -3.736 1.00 92.88 101 ASN A O 1
ATOM 809 N N . MET A 1 102 ? 7.910 -4.236 -3.328 1.00 92.12 102 MET A N 1
ATOM 810 C CA . MET A 1 102 ? 7.753 -3.558 -4.618 1.00 92.12 102 MET A CA 1
ATOM 811 C C . MET A 1 102 ? 8.844 -2.507 -4.862 1.00 92.12 102 MET A C 1
ATOM 813 O O . MET A 1 102 ? 9.281 -2.359 -5.992 1.00 92.12 102 MET A O 1
ATOM 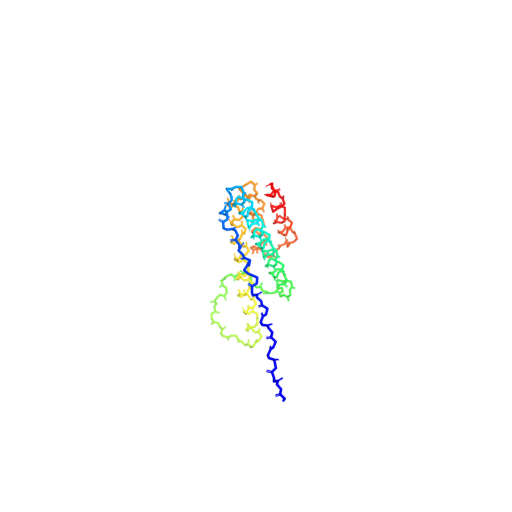817 N N . GLU A 1 103 ? 9.326 -1.805 -3.834 1.00 92.81 103 GLU A N 1
ATOM 818 C CA . GLU A 1 103 ? 10.449 -0.859 -3.973 1.00 92.81 103 GLU A CA 1
ATOM 819 C C . GLU A 1 103 ? 11.761 -1.535 -4.369 1.00 92.81 103 GLU A C 1
ATOM 821 O O . GLU A 1 103 ? 12.570 -0.947 -5.084 1.00 92.81 103 GLU A O 1
ATOM 826 N N . LYS A 1 104 ? 11.987 -2.766 -3.897 1.00 90.94 104 LYS A N 1
ATOM 827 C CA . LYS A 1 104 ? 13.176 -3.549 -4.257 1.00 90.94 104 LYS A CA 1
ATOM 828 C C . LYS A 1 104 ? 13.069 -4.079 -5.679 1.00 90.94 104 LYS A C 1
ATOM 830 O O . LYS A 1 104 ? 14.074 -4.100 -6.385 1.00 90.94 104 LYS A O 1
ATOM 835 N N . ASP A 1 105 ? 11.869 -4.498 -6.068 1.00 89.69 105 ASP A N 1
ATOM 836 C CA . ASP A 1 105 ? 11.599 -5.062 -7.389 1.00 89.69 105 ASP A CA 1
ATOM 837 C C . ASP A 1 105 ? 11.531 -3.966 -8.469 1.00 89.69 105 ASP A C 1
ATOM 839 O O . ASP A 1 105 ? 11.949 -4.196 -9.603 1.00 89.69 105 ASP A O 1
ATOM 843 N N . TYR A 1 106 ? 11.067 -2.764 -8.101 1.00 90.56 106 TYR A N 1
ATOM 844 C CA . TYR A 1 106 ? 10.800 -1.632 -8.996 1.00 90.56 106 TYR A CA 1
ATOM 845 C C . TYR A 1 106 ? 11.389 -0.314 -8.450 1.00 90.56 106 TYR A C 1
ATOM 847 O O . TYR A 1 106 ? 10.649 0.594 -8.041 1.00 90.56 106 TYR A O 1
ATOM 855 N N . PRO A 1 107 ? 12.727 -0.176 -8.418 1.00 91.06 107 PRO A N 1
ATOM 856 C CA . PRO A 1 107 ? 13.404 0.981 -7.826 1.00 91.06 107 PRO A CA 1
ATOM 857 C C . PRO A 1 107 ? 13.083 2.312 -8.524 1.00 91.06 107 PRO A C 1
ATOM 859 O O . PRO A 1 107 ? 13.159 3.371 -7.904 1.00 91.06 107 PRO A O 1
ATOM 862 N N . GLU A 1 108 ? 12.673 2.294 -9.793 1.00 92.81 108 GLU A N 1
ATOM 863 C CA . GLU A 1 108 ? 12.217 3.474 -10.536 1.00 92.81 108 GLU A CA 1
ATOM 864 C C . GLU A 1 108 ? 10.928 4.092 -9.972 1.00 92.81 108 GLU A C 1
ATOM 866 O O . GLU A 1 108 ? 10.626 5.256 -10.239 1.00 92.81 108 GLU A O 1
ATOM 871 N N . HIS A 1 109 ? 10.179 3.333 -9.170 1.00 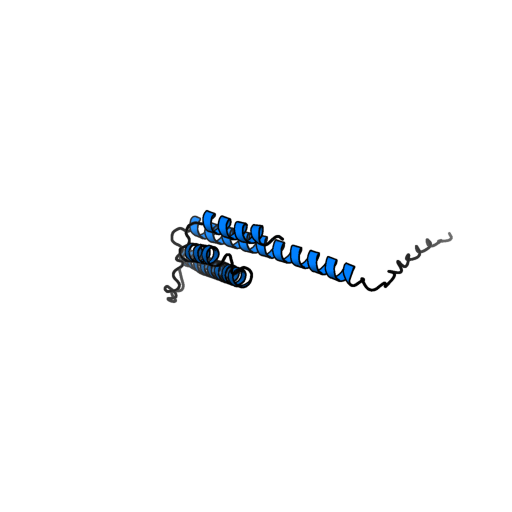94.44 109 HIS A N 1
ATOM 872 C CA . HIS A 1 109 ? 8.945 3.767 -8.523 1.00 94.44 109 HIS A CA 1
ATOM 873 C C . HIS A 1 109 ? 9.113 4.059 -7.026 1.00 94.44 109 HIS A C 1
ATOM 875 O O . HIS A 1 109 ? 8.115 4.322 -6.349 1.00 94.44 109 HIS A O 1
ATOM 881 N N . MET A 1 110 ? 10.351 4.064 -6.515 1.00 94.62 110 MET A N 1
ATOM 882 C CA . MET A 1 110 ? 10.662 4.197 -5.089 1.00 94.62 110 MET A CA 1
ATOM 883 C C . MET A 1 110 ? 9.966 5.395 -4.431 1.00 94.62 110 MET A C 1
ATOM 885 O O . MET A 1 110 ? 9.249 5.209 -3.458 1.00 94.62 110 MET A O 1
ATOM 889 N N . GLU A 1 111 ? 10.079 6.605 -4.991 1.00 95.94 111 GLU A N 1
ATOM 890 C CA . GLU A 1 111 ? 9.465 7.808 -4.397 1.00 95.94 111 GLU A CA 1
ATOM 891 C C . GLU A 1 111 ? 7.934 7.707 -4.291 1.00 95.94 111 GLU A C 1
ATOM 893 O O . GLU A 1 111 ? 7.327 8.145 -3.314 1.00 95.94 111 GLU A O 1
ATOM 898 N N . SER A 1 112 ? 7.290 7.102 -5.295 1.00 96.25 112 SER A N 1
ATOM 899 C CA . SER A 1 112 ? 5.836 6.908 -5.281 1.00 96.25 112 SER A CA 1
ATOM 900 C C . SER A 1 112 ? 5.430 5.877 -4.228 1.00 96.25 112 SER A C 1
ATOM 902 O O . SER A 1 112 ? 4.440 6.067 -3.523 1.00 96.25 112 SER A O 1
ATOM 904 N N . LEU A 1 113 ? 6.199 4.797 -4.088 1.00 96.62 113 LEU A N 1
ATOM 905 C CA . LEU A 1 113 ? 5.951 3.756 -3.091 1.00 96.62 113 LEU A CA 1
ATOM 906 C C . LEU A 1 113 ? 6.226 4.254 -1.662 1.00 96.62 113 LEU A C 1
ATOM 908 O O . LEU A 1 113 ? 5.432 3.965 -0.765 1.00 96.62 113 LEU A O 1
ATOM 912 N N . GLU A 1 114 ? 7.237 5.101 -1.458 1.00 96.75 114 GLU A N 1
ATOM 913 C CA . GLU A 1 114 ? 7.485 5.787 -0.184 1.00 96.75 114 GLU A CA 1
ATOM 914 C C . GLU A 1 114 ? 6.325 6.701 0.208 1.00 96.75 114 GLU A C 1
ATOM 916 O O . GLU A 1 114 ? 5.862 6.669 1.354 1.00 96.75 114 GLU A O 1
ATOM 921 N N . LEU A 1 115 ? 5.787 7.457 -0.753 1.00 97.12 115 LEU A N 1
ATOM 922 C CA . LEU A 1 115 ? 4.595 8.271 -0.534 1.00 97.12 115 LEU A CA 1
ATOM 923 C C . LEU A 1 115 ? 3.387 7.406 -0.143 1.00 97.12 115 LEU A C 1
ATOM 925 O O . LEU A 1 115 ? 2.674 7.728 0.811 1.00 97.12 115 LEU A O 1
ATOM 929 N N . ALA A 1 116 ? 3.181 6.277 -0.827 1.00 97.00 116 ALA A N 1
ATOM 930 C CA . ALA A 1 116 ? 2.113 5.340 -0.493 1.00 97.00 116 ALA A CA 1
ATOM 931 C C . ALA A 1 116 ? 2.279 4.750 0.919 1.00 97.00 116 ALA A C 1
ATOM 933 O O . ALA A 1 116 ? 1.293 4.671 1.655 1.00 97.00 116 ALA A O 1
ATOM 934 N N . LYS A 1 117 ? 3.503 4.392 1.336 1.00 96.31 117 LYS A N 1
ATOM 935 C CA . LYS A 1 117 ? 3.781 3.942 2.712 1.00 96.31 117 LYS A CA 1
ATOM 936 C C . LYS A 1 117 ? 3.412 5.022 3.726 1.00 96.31 117 LYS A C 1
ATOM 938 O O . LYS A 1 117 ? 2.699 4.718 4.677 1.00 96.31 117 LYS A O 1
ATOM 943 N N . SER A 1 118 ? 3.790 6.277 3.481 1.00 95.94 118 SER A N 1
ATOM 944 C CA . SER A 1 118 ? 3.449 7.407 4.358 1.00 95.94 118 SER A CA 1
ATOM 945 C C . SER A 1 118 ? 1.932 7.577 4.534 1.00 95.94 118 SER A C 1
ATOM 947 O O . SER A 1 118 ? 1.440 7.757 5.649 1.00 95.94 118 SER A O 1
ATOM 949 N N . TYR A 1 119 ? 1.156 7.444 3.455 1.00 96.00 119 TYR A N 1
ATOM 950 C CA . TYR A 1 119 ? -0.310 7.476 3.523 1.00 96.00 119 TYR A CA 1
ATOM 951 C C . TYR A 1 119 ? -0.905 6.291 4.290 1.00 96.00 119 TYR A C 1
ATOM 953 O O . TYR A 1 119 ? -1.864 6.463 5.045 1.00 96.00 119 TYR A O 1
ATOM 961 N N . VAL A 1 120 ? -0.332 5.095 4.147 1.00 94.38 120 VAL A N 1
ATOM 962 C CA . VAL A 1 120 ? -0.749 3.900 4.899 1.00 94.38 120 VAL A CA 1
ATOM 963 C C . VAL A 1 120 ? -0.412 4.031 6.387 1.00 94.38 120 VAL A C 1
ATOM 965 O O . VAL A 1 120 ? -1.226 3.659 7.235 1.00 94.38 120 VAL A O 1
ATOM 968 N N . GLU A 1 121 ? 0.749 4.590 6.724 1.00 91.94 121 GLU A N 1
ATOM 969 C CA . GLU A 1 121 ? 1.167 4.885 8.101 1.00 91.94 121 GLU A CA 1
ATOM 970 C C . GLU A 1 121 ? 0.209 5.862 8.787 1.00 91.94 121 GLU A C 1
ATOM 972 O O . GLU A 1 121 ? -0.200 5.643 9.926 1.00 91.94 121 GLU A O 1
ATOM 977 N N . GLN A 1 122 ? -0.211 6.897 8.061 1.00 90.44 122 GLN A N 1
ATOM 978 C CA . GLN A 1 122 ? -1.152 7.907 8.546 1.00 90.44 122 GLN A CA 1
ATOM 979 C C . GLN A 1 122 ? -2.618 7.452 8.487 1.00 90.44 122 GLN A C 1
ATOM 981 O O . GLN A 1 122 ? -3.487 8.106 9.060 1.00 90.44 122 GLN A O 1
ATOM 986 N N . GLY A 1 123 ? -2.923 6.364 7.774 1.00 89.44 123 GLY A N 1
ATOM 987 C CA . GLY A 1 123 ? -4.298 5.928 7.529 1.00 89.44 123 GLY A CA 1
ATOM 988 C C . GLY A 1 123 ? -5.099 6.885 6.636 1.00 89.44 123 GLY A C 1
ATOM 989 O O . GLY A 1 123 ? -6.325 6.933 6.724 1.00 89.44 123 GLY A O 1
ATOM 990 N N . THR A 1 124 ? -4.435 7.646 5.766 1.00 90.94 124 THR A N 1
ATOM 991 C CA . THR A 1 124 ? -5.041 8.674 4.902 1.00 90.94 124 THR A CA 1
ATOM 992 C C . THR A 1 124 ? -4.941 8.306 3.419 1.00 90.94 124 THR A C 1
ATOM 994 O O . THR A 1 124 ? -4.351 7.290 3.059 1.00 90.94 124 THR A O 1
ATOM 997 N N . ASN A 1 125 ? -5.579 9.103 2.552 1.00 92.00 125 ASN A N 1
ATOM 998 C CA . ASN A 1 125 ? -5.381 9.098 1.093 1.00 92.00 125 ASN A CA 1
ATOM 999 C C . ASN A 1 125 ? -5.483 7.719 0.416 1.00 92.00 125 ASN A C 1
ATOM 1001 O O . ASN A 1 125 ? -4.691 7.361 -0.453 1.00 92.00 125 ASN A O 1
ATOM 1005 N N . ARG A 1 126 ? -6.511 6.945 0.792 1.00 93.25 126 ARG A N 1
ATOM 1006 C CA . ARG A 1 126 ? -6.792 5.604 0.251 1.00 93.25 126 ARG A CA 1
ATOM 1007 C C . ARG A 1 126 ? -6.696 5.528 -1.275 1.00 93.25 126 ARG A C 1
ATOM 1009 O O . ARG A 1 126 ? -6.129 4.576 -1.805 1.00 93.25 126 ARG A O 1
ATOM 1016 N N . GLU A 1 127 ? -7.337 6.464 -1.970 1.00 94.94 127 GLU A N 1
ATOM 1017 C CA . GLU A 1 127 ? -7.430 6.422 -3.432 1.00 94.94 127 GLU A CA 1
ATOM 1018 C C . GLU A 1 127 ? -6.067 6.675 -4.087 1.00 94.94 127 GLU A C 1
ATOM 1020 O O . GLU A 1 127 ? -5.750 6.023 -5.080 1.00 94.94 127 GLU A O 1
ATOM 1025 N N . ASP A 1 128 ? -5.214 7.499 -3.474 1.00 95.44 128 ASP A N 1
ATOM 1026 C CA . ASP A 1 128 ? -3.846 7.719 -3.947 1.00 95.44 128 ASP A CA 1
ATOM 1027 C C . ASP A 1 128 ? -2.981 6.474 -3.741 1.00 95.44 128 ASP A C 1
ATOM 1029 O O . ASP A 1 128 ? -2.275 6.064 -4.659 1.00 95.44 128 ASP A O 1
ATOM 1033 N N . VAL A 1 129 ? -3.099 5.800 -2.588 1.00 95.94 129 VAL A N 1
ATOM 1034 C CA . VAL A 1 129 ? -2.407 4.520 -2.344 1.00 95.94 129 VAL A CA 1
ATOM 1035 C C . VAL A 1 129 ? -2.802 3.481 -3.392 1.00 95.94 129 VAL A C 1
ATOM 1037 O O . VAL A 1 129 ? -1.936 2.838 -3.980 1.00 95.94 129 VAL A O 1
ATOM 1040 N N . LEU A 1 130 ? -4.102 3.326 -3.666 1.00 94.69 130 LEU A N 1
ATOM 1041 C CA . LEU A 1 130 ? -4.580 2.399 -4.696 1.00 94.69 130 LEU A CA 1
ATOM 1042 C C . LEU A 1 130 ? -4.072 2.786 -6.090 1.00 94.69 130 LEU A C 1
ATOM 1044 O O . LEU A 1 130 ? -3.650 1.909 -6.842 1.00 94.69 130 LEU A O 1
ATOM 1048 N N . SER A 1 131 ? -4.095 4.078 -6.420 1.00 95.62 131 SER A N 1
ATOM 1049 C CA . SER A 1 131 ? -3.639 4.603 -7.708 1.00 95.62 131 SER A CA 1
ATOM 1050 C C . SER A 1 131 ? -2.149 4.344 -7.937 1.00 95.62 131 SER A C 1
ATOM 1052 O O . SER A 1 131 ? -1.778 3.802 -8.977 1.00 95.62 131 SER A O 1
ATOM 1054 N N . ILE A 1 132 ? -1.302 4.645 -6.947 1.00 95.44 132 ILE A N 1
ATOM 1055 C CA . ILE A 1 132 ? 0.146 4.402 -6.998 1.00 95.44 132 ILE A CA 1
ATOM 1056 C C . ILE A 1 132 ? 0.418 2.918 -7.221 1.00 95.44 132 ILE A C 1
ATOM 1058 O O . ILE A 1 132 ? 1.104 2.540 -8.167 1.00 95.44 132 ILE A O 1
ATOM 1062 N N . VAL A 1 133 ? -0.175 2.072 -6.383 1.00 93.44 133 VAL A N 1
ATOM 1063 C CA . VAL A 1 133 ? 0.018 0.624 -6.424 1.00 93.44 133 VAL A CA 1
ATOM 1064 C C . VAL A 1 133 ? -0.417 0.042 -7.773 1.00 93.44 133 VAL A C 1
ATOM 1066 O O . VAL A 1 133 ? 0.300 -0.755 -8.379 1.00 93.44 133 VAL A O 1
ATOM 1069 N N . GLU A 1 134 ? -1.569 0.464 -8.298 1.00 92.56 134 GLU A N 1
ATOM 1070 C CA . GLU A 1 134 ? -1.994 0.058 -9.636 1.00 92.56 134 GLU A CA 1
ATOM 1071 C C . GLU A 1 134 ? -1.090 0.594 -10.746 1.00 92.56 134 GLU A C 1
ATOM 1073 O O . GLU A 1 134 ? -0.896 -0.109 -11.738 1.00 92.56 134 GLU A O 1
ATOM 1078 N N . SER A 1 135 ? -0.566 1.812 -10.605 1.00 92.12 135 SER A N 1
ATOM 1079 C CA . SER A 1 135 ? 0.332 2.431 -11.578 1.00 92.12 135 SER A CA 1
ATOM 1080 C C . SER A 1 135 ? 1.629 1.642 -11.704 1.00 92.12 135 SER A C 1
ATOM 1082 O O . SER A 1 135 ? 1.988 1.285 -12.823 1.00 92.12 135 SER A O 1
ATOM 1084 N N . VAL A 1 136 ? 2.268 1.300 -10.579 1.00 91.38 136 VAL A N 1
ATOM 1085 C CA . VAL A 1 136 ? 3.500 0.493 -10.559 1.00 91.38 136 VAL A CA 1
ATOM 1086 C C . VAL A 1 136 ? 3.267 -0.852 -11.248 1.00 91.38 136 VAL A C 1
ATOM 1088 O O . VAL A 1 136 ? 3.969 -1.219 -12.178 1.00 91.38 136 VAL A O 1
ATOM 1091 N N . TRP A 1 137 ? 2.186 -1.564 -10.923 1.00 88.00 137 TRP A N 1
ATOM 1092 C CA . TRP A 1 137 ? 1.910 -2.833 -11.609 1.00 88.00 137 TRP A CA 1
ATOM 1093 C C . TRP A 1 137 ? 1.584 -2.709 -13.099 1.00 88.00 137 TRP A C 1
ATOM 1095 O O . TRP A 1 137 ? 1.690 -3.697 -13.828 1.00 88.00 137 TRP A O 1
ATOM 1105 N N . ARG A 1 138 ? 1.123 -1.546 -13.567 1.00 86.31 138 ARG A N 1
ATOM 1106 C CA . ARG A 1 138 ? 0.879 -1.323 -14.999 1.00 86.31 138 ARG A CA 1
ATOM 1107 C C . ARG A 1 138 ? 2.169 -1.016 -15.747 1.00 86.31 138 ARG A C 1
ATOM 1109 O O . ARG A 1 138 ? 2.287 -1.475 -16.877 1.00 86.31 138 ARG A O 1
ATOM 1116 N N . SER A 1 139 ? 3.098 -0.272 -15.152 1.00 83.56 139 SER A N 1
ATOM 1117 C CA . SER A 1 139 ? 4.391 0.049 -15.771 1.00 83.56 139 SER A CA 1
ATOM 1118 C C . SER A 1 139 ? 5.323 -1.157 -15.852 1.00 83.56 139 SER A C 1
ATOM 1120 O O . SER A 1 139 ? 6.089 -1.253 -16.805 1.00 83.56 139 SER A O 1
ATOM 1122 N N . CYS A 1 140 ? 5.209 -2.106 -14.922 1.00 73.12 140 CYS A N 1
ATOM 1123 C CA . CYS A 1 140 ? 6.071 -3.290 -14.876 1.00 73.12 140 CYS A CA 1
ATOM 1124 C C . CYS A 1 140 ? 5.608 -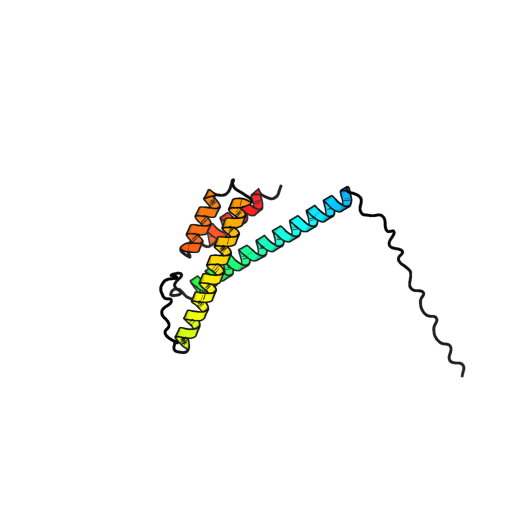4.448 -15.781 1.00 73.12 140 CYS A C 1
ATOM 1126 O O . CYS A 1 140 ? 6.340 -5.418 -15.954 1.00 73.12 140 CYS A O 1
ATOM 1128 N N . LYS A 1 141 ? 4.417 -4.361 -16.400 1.00 58.28 141 LYS A N 1
ATOM 1129 C CA . LYS A 1 141 ? 3.994 -5.298 -17.455 1.00 58.28 141 LYS A CA 1
ATOM 1130 C C . LYS A 1 141 ? 4.657 -4.930 -18.789 1.00 58.28 141 LYS A C 1
ATOM 1132 O O . LYS A 1 141 ? 4.047 -4.229 -19.599 1.00 58.28 141 LYS A O 1
ATOM 1137 N N . VAL A 1 142 ? 5.873 -5.433 -19.009 1.00 43.12 142 VAL A N 1
ATOM 1138 C CA . VAL A 1 142 ? 6.538 -5.513 -20.325 1.00 43.12 142 VAL A CA 1
ATOM 1139 C C . VAL A 1 142 ? 6.742 -6.973 -20.698 1.00 43.12 142 VAL A C 1
ATOM 1141 O O . VAL A 1 142 ? 7.295 -7.718 -19.863 1.00 43.12 142 VAL A O 1
#

pLDDT: mean 74.81, std 19.17, range [38.62, 97.12]

Organism: NCBI:txid360622

Radius of gyration: 25.64 Å; Cα contacts (8 Å, |Δi|>4): 68; chains: 1; bounding box: 44×77×56 Å

Nearest PDB structures (foldseek):
  8rhn-assembly1_B  TM=4.056E-01  e=1.461E+00  Homo sapiens
  3f31-assembly1_B  TM=5.399E-01  e=9.096E+00  Homo sapiens